Protein AF-A0A453GM74-F1 (afdb_monomer)

Structure (mmCIF, N/CA/C/O backbone):
data_AF-A0A453GM74-F1
#
_entry.id   AF-A0A453GM74-F1
#
loop_
_atom_site.group_PDB
_atom_site.id
_atom_site.type_symbol
_atom_site.label_atom_id
_atom_site.label_alt_id
_atom_site.label_comp_id
_atom_site.label_asym_id
_atom_site.label_entity_id
_atom_site.label_seq_id
_atom_site.pdbx_PDB_ins_code
_atom_site.Cartn_x
_atom_site.Cartn_y
_atom_site.Cartn_z
_atom_site.occupancy
_atom_site.B_iso_or_equiv
_atom_site.auth_seq_id
_atom_site.auth_comp_id
_atom_site.auth_asym_id
_atom_site.auth_atom_id
_atom_site.pdbx_PDB_model_num
ATOM 1 N N . MET A 1 1 ? 0.157 4.062 -29.047 1.00 60.62 1 MET A N 1
ATOM 2 C CA . MET A 1 1 ? -0.656 4.616 -27.940 1.00 60.62 1 MET A CA 1
ATOM 3 C C . MET A 1 1 ? -1.229 3.460 -27.132 1.00 60.62 1 MET A C 1
ATOM 5 O O . MET A 1 1 ? -1.642 2.491 -27.748 1.00 60.62 1 MET A O 1
ATOM 9 N N . GLY A 1 2 ? -1.206 3.515 -25.796 1.00 81.44 2 GLY A N 1
ATOM 10 C CA . GLY A 1 2 ? -1.743 2.445 -24.930 1.00 81.44 2 GLY A CA 1
ATOM 11 C C . GLY A 1 2 ? -0.752 1.829 -23.934 1.00 81.44 2 GLY A C 1
ATOM 12 O O .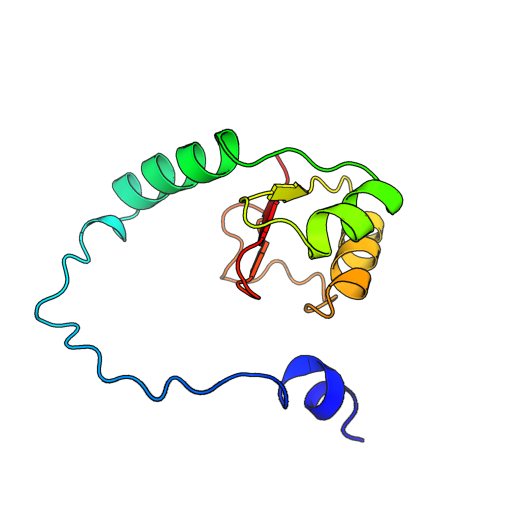 GLY A 1 2 ? -1.137 0.949 -23.173 1.00 81.44 2 GLY A O 1
ATOM 13 N N . GLN A 1 3 ? 0.503 2.293 -23.900 1.00 83.44 3 GLN A N 1
ATOM 14 C CA . GLN A 1 3 ? 1.513 1.787 -22.963 1.00 83.44 3 GLN A CA 1
ATOM 15 C C . GLN A 1 3 ? 1.079 1.958 -21.500 1.00 83.44 3 GLN A C 1
ATOM 17 O O . GLN A 1 3 ? 1.094 0.983 -20.763 1.00 83.44 3 GLN A O 1
ATOM 22 N N . PHE A 1 4 ? 0.585 3.139 -21.110 1.00 82.12 4 PHE A N 1
ATOM 23 C CA . PHE A 1 4 ? 0.089 3.398 -19.749 1.00 82.12 4 PHE A CA 1
ATOM 24 C C . PHE A 1 4 ? -1.073 2.477 -19.350 1.00 82.12 4 PHE A C 1
ATOM 26 O O . PHE A 1 4 ? -1.090 1.918 -18.256 1.00 82.12 4 PHE A O 1
ATOM 33 N N . PHE A 1 5 ? -2.025 2.263 -20.265 1.00 82.56 5 PHE A N 1
ATOM 34 C CA . PHE A 1 5 ? -3.133 1.341 -20.029 1.00 82.56 5 PHE A CA 1
ATOM 35 C C . PHE A 1 5 ? -2.627 -0.089 -19.831 1.00 82.56 5 PHE A C 1
ATOM 37 O O . PHE A 1 5 ? -2.969 -0.721 -18.839 1.00 82.56 5 PHE A O 1
ATOM 44 N N . ASN A 1 6 ? -1.790 -0.586 -20.743 1.00 84.94 6 ASN A N 1
ATOM 45 C CA . ASN A 1 6 ? -1.284 -1.955 -20.682 1.00 84.94 6 ASN A CA 1
ATOM 46 C C . ASN A 1 6 ? -0.391 -2.204 -19.462 1.00 84.94 6 ASN A C 1
ATOM 48 O O . ASN A 1 6 ? -0.442 -3.295 -18.903 1.00 84.94 6 ASN A O 1
ATOM 52 N N . GLN A 1 7 ? 0.407 -1.210 -19.072 1.00 80.31 7 GLN A N 1
ATOM 53 C CA . GLN A 1 7 ? 1.372 -1.320 -17.984 1.00 80.31 7 GLN A CA 1
ATOM 54 C C . GLN A 1 7 ? 0.712 -1.186 -16.609 1.00 80.31 7 GLN A C 1
ATOM 56 O O . GLN A 1 7 ? 1.041 -1.962 -15.720 1.00 80.31 7 GLN A O 1
ATOM 61 N N . TYR A 1 8 ? -0.235 -0.257 -16.438 1.00 78.88 8 TYR A N 1
ATOM 62 C CA . TYR A 1 8 ? -0.725 0.095 -15.102 1.00 78.88 8 TYR A CA 1
ATOM 63 C C . TYR A 1 8 ? -2.228 -0.078 -14.884 1.00 78.88 8 TYR A C 1
ATOM 65 O O . TYR A 1 8 ? -2.641 -0.465 -13.795 1.00 78.88 8 TYR A O 1
ATOM 73 N N . LEU A 1 9 ? -3.068 0.196 -15.888 1.00 82.88 9 LEU A N 1
ATOM 74 C CA . LEU A 1 9 ? -4.528 0.181 -15.697 1.00 82.88 9 LEU A CA 1
ATOM 75 C C . LEU A 1 9 ? -5.144 -1.197 -15.936 1.00 82.88 9 LEU A C 1
ATOM 77 O O . LEU A 1 9 ? -6.017 -1.632 -15.192 1.00 82.88 9 LEU A O 1
ATOM 81 N N . LYS A 1 10 ? -4.683 -1.896 -16.974 1.00 82.56 10 LYS A N 1
ATOM 82 C CA . LYS A 1 10 ? -5.165 -3.224 -17.364 1.00 82.56 10 LYS A CA 1
ATOM 83 C C . LYS A 1 10 ? -5.039 -4.264 -16.238 1.00 82.56 10 LYS A C 1
ATOM 85 O O . LYS A 1 10 ? -5.947 -5.084 -16.130 1.00 82.56 10 LYS A O 1
ATOM 90 N N . PRO A 1 11 ? -3.978 -4.265 -15.405 1.00 81.38 11 PRO A N 1
ATOM 91 C CA . PRO A 1 11 ? -3.859 -5.216 -14.299 1.00 81.38 11 PRO A CA 1
ATOM 92 C C . PRO A 1 11 ? -4.721 -4.893 -13.067 1.00 81.38 11 PRO A C 1
ATOM 94 O O . PRO A 1 11 ? -4.729 -5.695 -12.133 1.00 81.38 11 PRO A O 1
ATOM 97 N N . ILE A 1 12 ? -5.420 -3.747 -13.014 1.00 81.12 12 ILE A N 1
ATOM 98 C CA . ILE A 1 12 ? -6.243 -3.380 -11.852 1.00 81.12 12 ILE A CA 1
ATOM 99 C C . ILE A 1 12 ? -7.355 -4.419 -11.675 1.00 81.12 12 ILE A C 1
ATOM 101 O O . ILE A 1 12 ? -8.224 -4.585 -12.532 1.00 81.12 12 ILE A O 1
ATOM 105 N N . LYS A 1 13 ? -7.329 -5.122 -10.538 1.00 81.62 13 LYS A N 1
ATOM 106 C CA . LYS A 1 13 ? -8.309 -6.159 -10.218 1.00 81.62 13 LYS A CA 1
ATOM 107 C C . LYS A 1 13 ? -9.584 -5.526 -9.669 1.00 81.62 13 LYS A C 1
ATOM 109 O O . LYS A 1 13 ? -9.558 -4.873 -8.628 1.00 81.62 13 LYS A O 1
ATOM 114 N N . LEU A 1 14 ? -10.706 -5.785 -10.334 1.00 84.81 14 LEU A N 1
ATOM 115 C CA . LEU A 1 14 ? -12.021 -5.476 -9.788 1.00 84.81 14 LEU A CA 1
ATOM 116 C C . LEU A 1 14 ? -12.330 -6.432 -8.629 1.00 84.81 14 LEU A C 1
ATOM 118 O O . LEU A 1 14 ? -12.157 -7.644 -8.762 1.00 84.81 14 LEU A O 1
ATOM 122 N N . ASN A 1 15 ? -12.771 -5.884 -7.498 1.00 85.31 15 ASN A N 1
ATOM 123 C CA . ASN A 1 15 ? -13.266 -6.699 -6.397 1.00 85.31 15 ASN A CA 1
ATOM 124 C C . ASN A 1 15 ? -14.580 -7.379 -6.809 1.00 85.31 15 ASN A C 1
ATOM 126 O O . ASN A 1 15 ? -15.526 -6.708 -7.214 1.00 85.31 15 ASN A O 1
ATOM 130 N N . ASP A 1 16 ? -14.623 -8.698 -6.686 1.00 91.19 16 ASP A N 1
ATOM 131 C CA . ASP A 1 16 ? -15.762 -9.562 -6.995 1.00 91.19 16 ASP A CA 1
ATOM 132 C C . ASP A 1 16 ? -16.432 -10.134 -5.733 1.00 91.19 16 ASP A C 1
ATOM 134 O O . ASP A 1 16 ? -17.498 -10.743 -5.817 1.00 91.19 16 ASP A O 1
ATOM 138 N N . ALA A 1 17 ? -15.845 -9.908 -4.554 1.00 93.25 17 ALA A N 1
ATOM 139 C CA . ALA A 1 17 ? -16.415 -10.308 -3.276 1.00 93.25 17 ALA A CA 1
ATOM 140 C C . ALA A 1 17 ? -17.436 -9.278 -2.771 1.00 93.25 17 ALA A C 1
ATOM 142 O O . ALA A 1 17 ? -17.172 -8.073 -2.762 1.00 93.25 17 ALA A O 1
ATOM 143 N N . HIS A 1 18 ? -18.585 -9.755 -2.291 1.00 92.88 18 HIS A N 1
ATOM 144 C CA . HIS A 1 18 ? -19.540 -8.906 -1.587 1.00 92.88 18 HIS A CA 1
ATOM 145 C C . HIS A 1 18 ? -18.976 -8.499 -0.222 1.00 92.88 18 HIS A C 1
ATOM 147 O O . HIS A 1 18 ? -18.543 -9.354 0.551 1.00 92.88 18 HIS A O 1
ATOM 153 N N . ILE A 1 19 ? -19.019 -7.202 0.078 1.00 93.00 19 ILE A N 1
ATOM 154 C CA . ILE A 1 19 ? -18.605 -6.633 1.362 1.00 93.00 19 ILE A CA 1
ATOM 155 C C . ILE A 1 19 ? -19.777 -5.800 1.873 1.00 93.00 19 ILE A C 1
ATOM 157 O O . ILE A 1 19 ? -20.214 -4.872 1.190 1.00 93.00 19 ILE A O 1
ATOM 161 N N . ASP A 1 20 ? -20.290 -6.134 3.056 1.00 94.94 20 ASP A N 1
ATOM 162 C CA . ASP A 1 20 ? -21.321 -5.334 3.713 1.00 94.94 20 ASP A CA 1
ATOM 163 C C . ASP A 1 20 ? -20.675 -4.226 4.545 1.00 94.94 20 ASP A C 1
ATOM 165 O O . ASP A 1 20 ? -20.498 -4.337 5.755 1.00 94.94 20 ASP A O 1
ATOM 169 N N . TRP A 1 21 ? -20.323 -3.137 3.870 1.00 93.75 21 TRP A N 1
ATOM 170 C CA . TRP A 1 21 ? -19.660 -1.991 4.489 1.00 93.75 21 TRP A CA 1
ATOM 171 C C . TRP A 1 21 ? -20.438 -1.367 5.651 1.00 93.75 21 TRP A C 1
ATOM 173 O O . TRP A 1 21 ? -19.822 -0.734 6.501 1.00 93.75 21 TRP A O 1
ATOM 183 N N . ASN A 1 22 ? -21.764 -1.538 5.709 1.00 94.62 22 ASN A N 1
ATOM 184 C CA . ASN A 1 22 ? -22.576 -0.995 6.802 1.00 94.62 22 ASN A CA 1
ATOM 185 C C . ASN A 1 22 ? -22.389 -1.768 8.113 1.00 94.62 22 ASN A C 1
ATOM 187 O O . ASN A 1 22 ? -22.663 -1.227 9.183 1.00 94.62 22 ASN A O 1
ATOM 191 N N . SER A 1 23 ? -21.942 -3.020 8.021 1.00 95.06 23 SER A N 1
ATOM 192 C CA . SER A 1 23 ? -21.695 -3.896 9.167 1.00 95.06 23 SER A CA 1
ATOM 193 C C . SER A 1 23 ? -20.219 -3.923 9.591 1.00 95.06 23 SER A C 1
ATOM 195 O O . SER A 1 23 ? -19.906 -4.460 10.652 1.00 95.06 23 SER A O 1
ATOM 197 N N . GLU A 1 24 ? -19.310 -3.353 8.793 1.00 93.69 24 GLU A N 1
ATOM 198 C CA . GLU A 1 24 ? -17.874 -3.290 9.093 1.00 93.69 24 GLU A CA 1
ATOM 199 C C . GLU A 1 24 ? -17.541 -2.175 10.101 1.00 93.69 24 GLU A C 1
ATOM 201 O O . GLU A 1 24 ? -18.043 -1.052 10.013 1.00 93.69 24 GLU A O 1
ATOM 206 N N . ASP A 1 25 ? -16.622 -2.445 11.036 1.00 93.69 25 ASP A N 1
ATOM 207 C CA . ASP A 1 25 ? -16.057 -1.393 11.890 1.00 93.69 25 ASP A CA 1
ATOM 208 C C . ASP A 1 25 ? -15.010 -0.593 11.109 1.00 93.69 25 ASP A C 1
ATOM 210 O O . ASP A 1 25 ? -13.843 -0.974 11.001 1.00 93.69 25 ASP A O 1
ATOM 214 N N . LEU A 1 26 ? -15.433 0.554 10.583 1.00 93.50 26 LEU A N 1
ATOM 215 C CA . LEU A 1 26 ? -14.580 1.492 9.852 1.00 93.50 26 LEU A CA 1
ATOM 216 C C . LEU A 1 26 ? -13.933 2.549 10.754 1.00 93.50 26 LEU A C 1
ATOM 218 O O . LEU A 1 26 ? -13.284 3.470 10.255 1.00 93.50 26 LEU A O 1
ATOM 222 N N . SER A 1 27 ? -14.076 2.450 12.081 1.00 92.50 27 SER A N 1
ATOM 223 C CA . SER A 1 27 ? -13.593 3.487 12.997 1.00 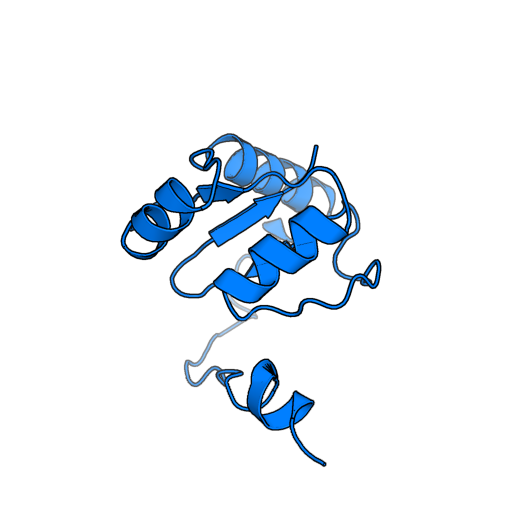92.50 27 SER A CA 1
ATOM 224 C C . SER A 1 27 ? -12.076 3.673 12.944 1.00 92.50 27 SER A C 1
ATOM 226 O O . SER A 1 27 ? -11.592 4.753 13.260 1.00 92.50 27 SER A O 1
ATOM 228 N N . TYR A 1 28 ? -11.322 2.666 12.494 1.00 86.56 28 TYR A N 1
ATOM 229 C CA . TYR A 1 28 ? -9.872 2.753 12.297 1.00 86.56 28 TYR A CA 1
ATOM 230 C C . TYR A 1 28 ? -9.449 3.695 11.158 1.00 86.56 28 TYR A C 1
ATOM 232 O O . TYR A 1 28 ? -8.261 3.988 11.044 1.00 86.56 28 TYR A O 1
ATOM 240 N N . LEU A 1 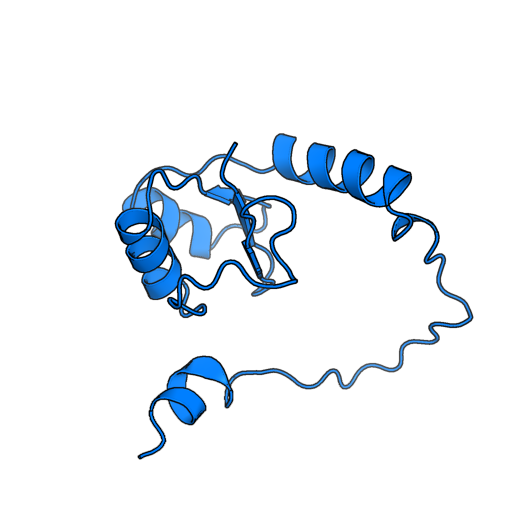29 ? -10.386 4.134 10.311 1.00 89.00 29 LEU A N 1
ATOM 241 C CA . LEU A 1 29 ? -10.135 5.080 9.223 1.00 89.00 29 LEU A CA 1
ATOM 242 C C . LEU A 1 29 ? -10.211 6.547 9.671 1.00 89.00 29 LEU A C 1
ATOM 244 O O . LEU A 1 29 ? -9.908 7.425 8.867 1.00 89.00 29 LEU A O 1
ATOM 248 N N . SER A 1 30 ? -10.599 6.838 10.921 1.00 92.19 30 SER A N 1
ATOM 249 C CA . SER A 1 30 ? -10.458 8.199 11.454 1.00 92.19 30 SER A CA 1
ATOM 250 C C . SER A 1 30 ? -8.977 8.576 11.515 1.00 92.19 30 SER A C 1
ATOM 252 O O . SER A 1 30 ? -8.141 7.729 11.821 1.00 92.19 30 SER A O 1
ATOM 254 N N . GLU A 1 31 ? -8.640 9.829 11.205 1.00 84.31 31 GLU A N 1
ATOM 255 C CA . GLU A 1 31 ? -7.250 10.273 11.022 1.00 84.31 31 GLU A CA 1
ATOM 256 C C . GLU A 1 31 ? -6.339 9.889 12.200 1.00 84.31 31 GLU A C 1
ATOM 258 O O . GLU A 1 31 ? -5.290 9.279 12.010 1.00 84.31 31 GLU A O 1
ATOM 263 N N . ASP A 1 32 ? -6.776 10.152 13.430 1.00 87.12 32 ASP A N 1
ATOM 264 C CA . ASP A 1 32 ? -6.051 9.840 14.663 1.00 87.12 32 ASP A CA 1
ATOM 265 C C . ASP A 1 32 ? -5.744 8.340 14.812 1.00 87.12 32 ASP A C 1
ATOM 267 O O . ASP A 1 32 ? -4.601 7.940 15.057 1.00 87.12 32 A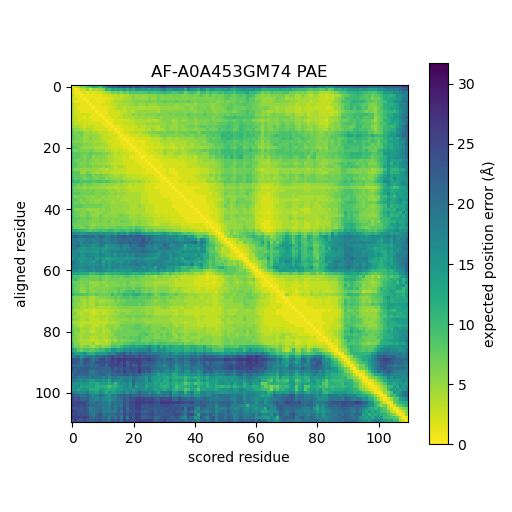SP A O 1
ATOM 271 N N . LYS A 1 33 ? -6.756 7.489 14.626 1.00 89.31 33 LYS A N 1
ATOM 272 C CA . LYS A 1 33 ? -6.627 6.034 14.758 1.00 89.31 33 LYS A CA 1
ATOM 273 C C . LYS A 1 33 ? -5.845 5.441 13.601 1.00 89.31 33 LYS A C 1
ATOM 275 O O . LYS A 1 33 ? -5.032 4.538 13.824 1.00 89.31 33 LYS A O 1
ATOM 280 N N . PHE A 1 34 ? -6.070 5.958 12.397 1.00 86.56 34 PHE A N 1
ATOM 281 C CA . PHE A 1 34 ? -5.382 5.537 11.193 1.00 86.56 34 PHE A CA 1
ATOM 282 C C . PHE A 1 34 ? -3.888 5.768 11.353 1.00 86.56 34 PHE A C 1
ATOM 284 O O . PHE A 1 34 ? -3.134 4.808 11.267 1.00 86.56 34 PHE A O 1
ATOM 291 N N . LEU A 1 35 ? -3.456 6.988 11.688 1.00 83.69 35 LEU A N 1
ATOM 292 C CA . LEU A 1 35 ? -2.035 7.318 11.821 1.00 83.69 35 LEU A CA 1
ATOM 293 C C . LEU A 1 35 ? -1.333 6.476 12.890 1.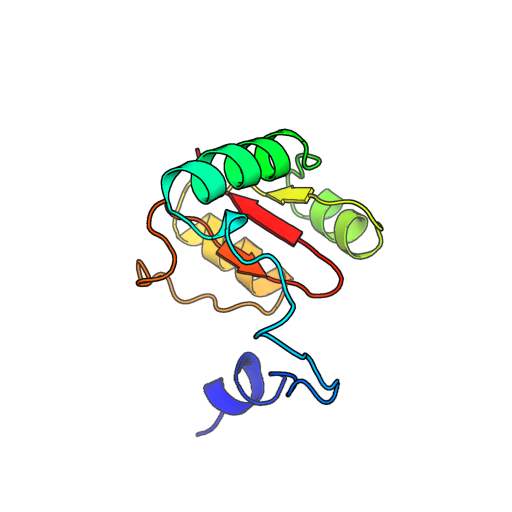00 83.69 35 LEU A C 1
ATOM 295 O O . LEU A 1 35 ? -0.226 5.990 12.658 1.00 83.69 35 LEU A O 1
ATOM 299 N N . ILE A 1 36 ? -1.980 6.246 14.038 1.00 87.19 36 ILE A N 1
ATOM 300 C CA . ILE A 1 36 ? -1.405 5.435 15.121 1.00 87.19 36 ILE A CA 1
ATOM 301 C C . ILE A 1 36 ? -1.268 3.970 14.704 1.00 87.19 36 ILE A C 1
ATOM 303 O O . ILE A 1 36 ? -0.218 3.363 14.922 1.00 87.19 36 ILE A O 1
ATOM 307 N N . LYS A 1 37 ? -2.333 3.375 14.158 1.00 86.25 37 LYS A N 1
ATOM 308 C CA . LYS A 1 37 ? -2.324 1.966 13.744 1.00 86.25 37 LYS A CA 1
ATOM 309 C C . LYS A 1 37 ? -1.360 1.764 12.585 1.00 86.25 37 LYS A C 1
ATOM 311 O O . LYS A 1 37 ? -0.474 0.921 12.661 1.00 86.25 37 LYS A O 1
ATOM 316 N N . PHE A 1 38 ? -1.495 2.603 11.570 1.00 82.50 38 PHE A N 1
ATOM 317 C CA . PHE A 1 38 ? -0.679 2.560 10.379 1.00 82.50 38 PHE A CA 1
ATOM 318 C C . PHE A 1 38 ? 0.807 2.716 10.719 1.00 82.50 38 PHE A C 1
ATOM 320 O O . PHE A 1 38 ? 1.598 1.852 10.366 1.00 82.50 38 PHE A O 1
ATOM 327 N N . GLY A 1 39 ? 1.191 3.734 11.497 1.00 83.12 39 GLY A N 1
ATOM 328 C CA . GLY A 1 39 ? 2.584 3.920 11.912 1.00 83.12 39 GLY A CA 1
ATOM 329 C C . GLY A 1 39 ? 3.169 2.716 12.664 1.00 83.12 39 GLY A C 1
ATOM 330 O O . GLY A 1 39 ? 4.344 2.395 12.488 1.00 83.12 39 GLY A O 1
ATOM 331 N N . LYS A 1 40 ? 2.357 2.004 13.459 1.00 86.88 40 LYS A N 1
ATOM 332 C CA . LYS A 1 40 ? 2.777 0.753 14.115 1.00 86.88 40 LYS A CA 1
ATOM 333 C C . LYS A 1 40 ? 2.984 -0.382 13.117 1.00 86.88 40 LYS A C 1
ATOM 335 O O . LYS A 1 40 ? 4.001 -1.061 13.209 1.00 86.88 40 LYS A O 1
ATOM 340 N N . ASP A 1 41 ? 2.058 -0.579 12.182 1.00 85.44 41 ASP A N 1
ATOM 341 C CA . ASP A 1 41 ? 2.154 -1.633 11.161 1.00 85.44 41 ASP A CA 1
ATOM 342 C C . ASP A 1 41 ? 3.443 -1.458 10.338 1.00 85.44 41 ASP A C 1
ATOM 344 O O . ASP A 1 41 ? 4.247 -2.378 10.196 1.00 85.44 41 ASP A O 1
ATOM 348 N N . VAL A 1 42 ? 3.713 -0.217 9.941 1.00 80.62 42 VAL A N 1
ATOM 349 C CA . VAL A 1 42 ? 4.941 0.222 9.268 1.00 80.62 42 VAL A CA 1
ATOM 350 C C . VAL A 1 42 ? 6.204 -0.047 10.080 1.00 80.62 42 VAL A C 1
ATOM 352 O O . VAL A 1 42 ? 7.197 -0.580 9.570 1.00 80.62 42 VAL A O 1
ATOM 355 N N . ALA A 1 43 ? 6.194 0.340 11.356 1.00 84.12 43 ALA A N 1
ATOM 356 C CA . ALA A 1 43 ? 7.336 0.164 12.244 1.00 84.12 43 ALA A CA 1
ATOM 357 C C . ALA A 1 43 ? 7.630 -1.320 12.524 1.00 84.12 43 ALA A C 1
ATOM 359 O O . ALA A 1 43 ? 8.785 -1.678 12.769 1.00 84.12 43 ALA A O 1
ATOM 360 N N . ASN A 1 44 ? 6.616 -2.181 12.434 1.00 86.19 44 ASN A N 1
ATOM 361 C CA . ASN A 1 44 ? 6.742 -3.625 12.617 1.00 86.19 44 ASN A CA 1
ATOM 362 C C . ASN A 1 44 ? 7.115 -4.376 11.328 1.00 86.19 44 ASN A C 1
ATOM 364 O O . ASN A 1 44 ? 7.586 -5.510 11.413 1.00 86.19 44 ASN A O 1
ATOM 368 N N . ALA A 1 45 ? 6.940 -3.765 10.153 1.00 84.62 45 ALA A N 1
ATOM 369 C CA . ALA A 1 45 ? 7.314 -4.369 8.881 1.00 84.62 45 ALA A CA 1
ATOM 370 C C . ALA A 1 45 ? 8.835 -4.600 8.776 1.00 84.62 45 ALA A C 1
ATOM 372 O O . ALA A 1 45 ? 9.653 -3.805 9.249 1.00 84.62 45 ALA A O 1
ATOM 373 N N . THR A 1 46 ? 9.225 -5.688 8.117 1.00 83.50 46 THR A N 1
ATOM 374 C CA . THR A 1 46 ? 10.629 -6.084 7.948 1.00 83.50 46 THR A CA 1
ATOM 375 C C . THR A 1 46 ? 11.349 -5.082 7.039 1.00 83.50 46 THR A C 1
ATOM 377 O O . THR A 1 46 ? 10.896 -4.870 5.918 1.00 83.50 46 THR A O 1
ATOM 380 N N . PRO A 1 47 ? 12.454 -4.444 7.455 1.00 81.62 47 PRO A N 1
ATOM 381 C CA . PRO A 1 47 ? 13.202 -3.564 6.565 1.00 81.62 47 PRO A CA 1
ATOM 382 C C . PRO A 1 47 ? 13.901 -4.371 5.468 1.00 81.62 47 PRO A C 1
ATOM 384 O O . PRO A 1 47 ? 14.546 -5.380 5.749 1.00 81.62 47 PRO A O 1
ATOM 387 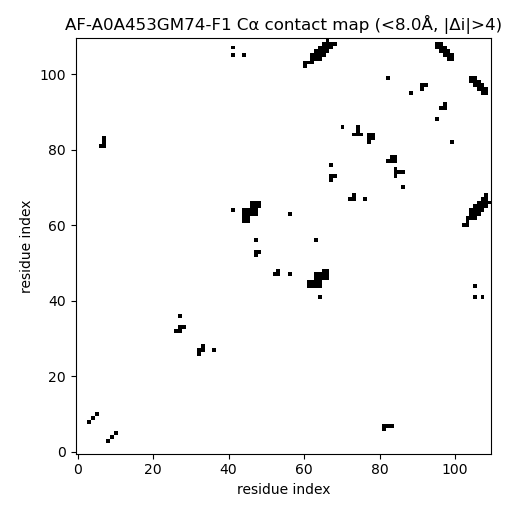N N . VAL A 1 48 ? 13.786 -3.912 4.223 1.00 78.31 48 VAL A N 1
ATOM 388 C CA . VAL A 1 48 ? 14.456 -4.508 3.062 1.00 78.31 48 VAL A CA 1
ATOM 389 C C . VAL A 1 48 ? 15.345 -3.467 2.400 1.00 78.31 48 VAL A C 1
ATOM 391 O O . VAL A 1 48 ? 14.907 -2.351 2.113 1.00 78.31 48 VAL A O 1
ATOM 394 N N . HIS A 1 49 ? 16.599 -3.846 2.150 1.00 71.44 49 HIS A N 1
ATOM 395 C CA . HIS A 1 49 ? 17.624 -2.971 1.593 1.00 71.44 49 HIS A CA 1
ATOM 396 C C . HIS A 1 49 ? 18.234 -3.587 0.328 1.00 71.44 49 HIS A C 1
ATOM 398 O O . HIS A 1 49 ? 18.750 -4.697 0.353 1.00 71.44 49 HIS A O 1
ATOM 404 N N . GLY A 1 50 ? 18.234 -2.840 -0.778 1.00 64.75 50 GLY A N 1
ATOM 405 C CA . GLY A 1 50 ? 18.918 -3.245 -2.012 1.00 64.75 50 GLY A CA 1
ATOM 406 C C . GLY A 1 50 ? 18.198 -4.317 -2.844 1.00 64.75 50 GLY A C 1
ATOM 407 O O . GLY A 1 50 ? 17.292 -5.007 -2.388 1.00 64.75 50 GLY A O 1
ATOM 408 N N . SER A 1 51 ? 18.606 -4.451 -4.109 1.00 63.59 51 SER A N 1
ATOM 409 C CA . SER A 1 51 ? 17.926 -5.271 -5.128 1.00 63.59 51 SER A CA 1
ATOM 410 C C . SER A 1 51 ? 17.814 -6.759 -4.789 1.00 63.59 51 SER A C 1
ATOM 412 O O . SER A 1 51 ? 16.812 -7.388 -5.125 1.00 63.59 51 SER A O 1
ATOM 414 N N . ASP A 1 52 ? 18.818 -7.322 -4.118 1.00 60.56 52 ASP A N 1
ATOM 415 C CA . ASP A 1 52 ? 18.871 -8.759 -3.826 1.00 60.56 52 ASP A CA 1
ATOM 416 C C . ASP A 1 52 ? 17.894 -9.155 -2.718 1.00 60.56 52 ASP A C 1
ATOM 418 O O . ASP A 1 52 ? 17.296 -10.233 -2.765 1.00 60.56 52 ASP A O 1
ATOM 422 N N . ASP A 1 53 ? 17.671 -8.270 -1.748 1.00 64.31 53 ASP A N 1
ATOM 423 C CA . ASP A 1 53 ? 16.686 -8.501 -0.697 1.00 64.31 53 ASP A CA 1
ATOM 424 C C . ASP A 1 53 ? 15.266 -8.168 -1.175 1.00 64.31 53 ASP A C 1
ATOM 426 O O . ASP A 1 53 ? 14.320 -8.790 -0.702 1.00 64.31 53 ASP A O 1
ATOM 430 N N . LEU A 1 54 ? 15.102 -7.306 -2.189 1.00 63.16 54 LEU A N 1
ATOM 431 C CA . LEU A 1 54 ? 13.817 -7.086 -2.875 1.00 63.16 54 LEU A CA 1
ATOM 432 C C . LEU A 1 54 ? 13.360 -8.331 -3.656 1.00 63.16 54 LEU A C 1
ATOM 434 O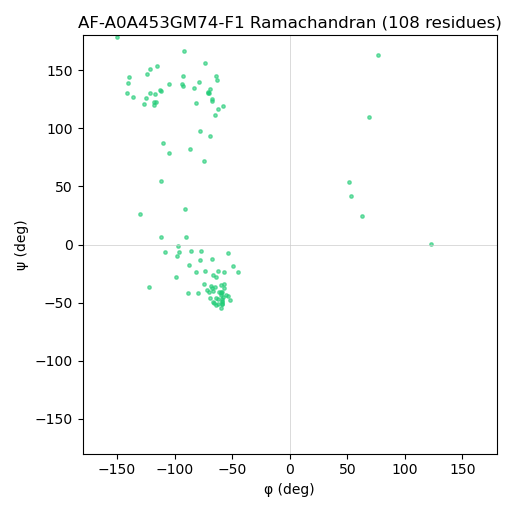 O . LEU A 1 54 ? 12.185 -8.700 -3.615 1.00 63.16 54 LEU A O 1
ATOM 438 N N . LEU A 1 55 ? 14.295 -9.028 -4.309 1.00 61.84 55 LEU A N 1
ATOM 439 C CA . LEU A 1 55 ? 14.024 -10.294 -5.003 1.00 61.84 55 LEU A CA 1
ATOM 440 C C . LEU A 1 55 ? 13.677 -11.430 -4.032 1.00 61.84 55 LEU A C 1
ATOM 442 O O . LEU A 1 55 ? 12.807 -12.249 -4.330 1.00 61.84 55 LEU A O 1
ATOM 446 N N . LYS A 1 56 ? 14.321 -11.482 -2.860 1.00 62.34 56 LYS A N 1
ATOM 447 C CA . LYS A 1 56 ? 13.950 -12.429 -1.794 1.00 62.34 56 LYS A CA 1
ATOM 448 C C . LYS A 1 56 ? 12.607 -12.066 -1.173 1.00 62.34 56 LYS A C 1
ATOM 450 O O . LYS A 1 56 ? 11.804 -12.968 -0.939 1.00 62.34 56 LYS A O 1
ATOM 455 N N . ALA A 1 57 ? 12.357 -10.772 -0.957 1.00 59.66 57 ALA A N 1
ATOM 456 C CA . ALA A 1 57 ? 11.102 -10.268 -0.422 1.00 59.66 57 ALA A CA 1
ATOM 457 C C . ALA A 1 57 ? 9.931 -10.738 -1.276 1.00 59.66 57 ALA A C 1
ATOM 459 O O . ALA A 1 57 ? 9.006 -11.282 -0.702 1.00 59.66 57 ALA A O 1
ATOM 460 N N . HIS A 1 58 ? 10.027 -10.701 -2.612 1.00 55.72 58 HIS A N 1
ATOM 461 C CA . HIS A 1 58 ? 8.983 -11.148 -3.552 1.00 55.72 58 HIS A CA 1
ATOM 462 C C . HIS A 1 58 ? 8.311 -12.505 -3.214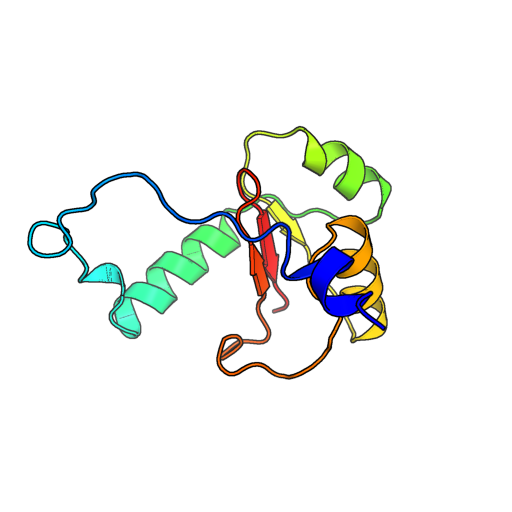 1.00 55.72 58 HIS A C 1
ATOM 464 O O . HIS A 1 58 ? 7.179 -12.744 -3.633 1.00 55.72 58 HIS A O 1
ATOM 470 N N . ASN A 1 59 ? 8.969 -13.390 -2.453 1.00 58.44 59 ASN A N 1
ATOM 471 C CA . ASN A 1 59 ? 8.456 -14.710 -2.071 1.00 58.44 59 ASN A CA 1
ATOM 472 C C . ASN A 1 59 ? 8.129 -14.878 -0.571 1.00 58.44 59 ASN A C 1
ATOM 474 O O . ASN A 1 59 ? 7.835 -15.997 -0.143 1.00 58.44 59 ASN A O 1
ATOM 478 N N . LEU A 1 60 ? 8.192 -13.821 0.241 1.00 61.59 60 LEU A N 1
ATOM 479 C CA . LEU A 1 60 ? 7.897 -13.892 1.674 1.00 61.59 60 LEU A CA 1
ATOM 480 C C . LEU A 1 60 ? 6.425 -13.557 1.962 1.00 61.59 60 LEU A C 1
ATOM 482 O O . LEU A 1 60 ? 5.827 -12.693 1.333 1.00 61.59 60 LEU A O 1
ATOM 486 N N . TYR A 1 61 ? 5.855 -14.228 2.964 1.00 66.25 61 TYR A N 1
ATOM 487 C CA . TYR A 1 61 ? 4.501 -13.979 3.484 1.00 66.25 61 TYR A CA 1
ATOM 488 C C . TYR A 1 61 ? 4.496 -12.955 4.635 1.00 66.25 61 TYR A C 1
ATOM 490 O O . TYR A 1 61 ? 3.704 -13.076 5.568 1.00 66.25 61 TYR A O 1
ATOM 498 N N . VAL A 1 62 ? 5.427 -12.003 4.625 1.00 70.62 62 VAL A N 1
ATOM 499 C CA . VAL A 1 62 ? 5.634 -11.036 5.715 1.00 70.62 62 VAL A CA 1
ATOM 500 C C . VAL A 1 62 ? 5.479 -9.626 5.178 1.00 70.62 62 VAL A C 1
ATOM 502 O O . VAL A 1 62 ? 5.791 -9.394 4.020 1.00 70.62 62 VAL A O 1
ATOM 505 N N . ASP A 1 63 ? 5.054 -8.683 6.011 1.00 76.88 63 ASP A N 1
ATOM 506 C CA . ASP A 1 63 ? 5.071 -7.273 5.633 1.00 76.88 63 ASP A CA 1
ATOM 507 C C . ASP A 1 63 ? 6.526 -6.785 5.583 1.00 76.88 63 ASP A C 1
ATOM 509 O O . ASP A 1 63 ? 7.288 -6.989 6.536 1.00 76.88 63 ASP A O 1
ATOM 513 N N . VAL A 1 64 ? 6.922 -6.129 4.489 1.00 77.50 64 VAL A N 1
ATOM 514 C CA . VAL A 1 64 ? 8.197 -5.398 4.408 1.00 77.50 64 VAL A CA 1
ATOM 515 C C . VAL A 1 64 ? 7.981 -3.913 4.231 1.00 77.50 64 VAL A C 1
ATOM 517 O O . VAL A 1 64 ? 6.975 -3.483 3.661 1.00 77.50 64 VAL A O 1
ATOM 520 N N . ARG A 1 65 ? 8.979 -3.164 4.700 1.00 79.50 65 ARG A N 1
ATOM 521 C CA . ARG A 1 65 ? 9.187 -1.756 4.400 1.00 79.50 65 ARG A CA 1
ATOM 522 C C . ARG A 1 65 ? 10.444 -1.574 3.560 1.00 79.50 65 ARG A C 1
ATOM 524 O O . ARG A 1 65 ? 11.504 -2.111 3.885 1.00 79.50 65 ARG A O 1
ATOM 531 N N . ILE A 1 66 ? 10.323 -0.782 2.503 1.00 78.12 66 ILE A N 1
ATOM 532 C CA . ILE A 1 66 ? 11.442 -0.392 1.643 1.00 78.12 66 ILE A CA 1
ATOM 533 C C . ILE A 1 66 ? 11.612 1.115 1.767 1.00 78.12 66 ILE A C 1
ATOM 535 O O . ILE A 1 66 ? 10.667 1.862 1.503 1.00 78.12 66 ILE A O 1
ATOM 539 N N . GLN A 1 67 ? 12.805 1.536 2.175 1.00 75.88 67 GLN A N 1
ATOM 540 C CA . GLN A 1 67 ? 13.171 2.943 2.268 1.00 75.88 67 GLN A CA 1
ATOM 541 C C . GLN A 1 67 ? 13.833 3.395 0.970 1.00 75.88 67 GLN A C 1
ATOM 543 O O . GLN A 1 67 ? 14.683 2.687 0.431 1.00 75.88 67 GLN A O 1
ATOM 548 N N . TYR A 1 68 ? 13.451 4.578 0.496 1.00 77.75 68 TYR A N 1
ATOM 549 C CA . TYR A 1 68 ? 14.067 5.252 -0.642 1.00 77.75 68 TYR A CA 1
ATOM 550 C C . TYR A 1 68 ? 14.529 6.646 -0.223 1.00 77.75 68 TYR A C 1
ATOM 552 O O . TYR A 1 68 ? 13.899 7.281 0.620 1.00 77.75 68 TYR A O 1
ATOM 560 N N . ASN A 1 69 ? 15.627 7.122 -0.802 1.00 77.69 69 ASN A N 1
ATOM 561 C CA . ASN A 1 69 ? 16.262 8.376 -0.376 1.00 77.69 69 ASN A CA 1
ATOM 562 C C . ASN A 1 69 ? 15.896 9.573 -1.258 1.00 77.69 69 ASN A C 1
ATOM 564 O O . ASN A 1 69 ? 15.889 10.713 -0.801 1.00 77.69 69 ASN A O 1
ATOM 568 N N . ASP A 1 70 ? 15.590 9.313 -2.526 1.00 79.94 70 ASP A N 1
ATOM 569 C CA . ASP A 1 70 ? 15.278 10.329 -3.521 1.00 79.94 70 ASP A CA 1
ATOM 570 C C . ASP A 1 70 ? 14.305 9.782 -4.577 1.00 79.94 70 ASP A C 1
ATOM 572 O O . ASP A 1 70 ? 13.883 8.622 -4.535 1.00 79.94 70 ASP A O 1
ATOM 576 N N . GLN A 1 71 ? 13.929 10.641 -5.524 1.00 81.50 71 GLN A N 1
ATOM 577 C CA . GLN A 1 71 ? 13.026 10.282 -6.612 1.00 81.50 71 GLN A CA 1
ATOM 578 C C . GLN A 1 71 ? 13.573 9.162 -7.504 1.00 81.50 71 GLN A C 1
ATOM 580 O O . GLN A 1 71 ? 12.818 8.273 -7.892 1.00 81.50 71 GLN A O 1
ATOM 585 N N . GLY A 1 72 ? 14.867 9.174 -7.825 1.00 84.06 72 GLY A N 1
ATOM 586 C CA . GLY A 1 72 ? 15.464 8.152 -8.685 1.00 84.06 72 GLY A CA 1
ATOM 587 C C . GLY A 1 72 ? 15.511 6.783 -8.005 1.00 84.06 72 GLY A C 1
ATOM 588 O O . GLY A 1 72 ? 15.302 5.754 -8.651 1.00 84.06 72 GLY A O 1
ATOM 589 N N . ASP A 1 73 ? 15.745 6.766 -6.694 1.00 79.75 73 ASP A N 1
ATOM 590 C CA . ASP A 1 73 ? 15.669 5.573 -5.854 1.00 79.75 73 ASP A CA 1
ATOM 591 C C . ASP A 1 73 ? 14.238 5.019 -5.813 1.00 79.75 73 ASP A C 1
ATOM 593 O O . ASP A 1 73 ? 14.029 3.831 -6.068 1.00 79.75 73 ASP A O 1
ATOM 597 N N . PHE A 1 74 ? 13.240 5.888 -5.618 1.00 80.50 74 PHE A N 1
ATOM 598 C CA . PHE A 1 74 ? 11.828 5.506 -5.686 1.00 80.50 74 PHE A CA 1
ATOM 599 C C . PHE A 1 74 ? 11.445 4.918 -7.043 1.00 80.50 74 PHE A C 1
ATOM 601 O O . PHE A 1 74 ? 10.883 3.829 -7.085 1.00 80.50 74 PHE A O 1
ATOM 608 N N . GLU A 1 75 ? 11.764 5.593 -8.150 1.00 83.38 75 GLU A N 1
ATOM 609 C CA . GLU A 1 75 ? 11.425 5.132 -9.503 1.00 83.38 75 GLU A CA 1
ATOM 610 C C . GLU A 1 75 ? 12.053 3.765 -9.801 1.00 83.38 75 GLU A C 1
ATOM 612 O O . GLU A 1 75 ? 11.406 2.874 -10.360 1.00 83.38 75 GLU A O 1
ATOM 617 N N . ARG A 1 76 ? 13.305 3.560 -9.369 1.00 82.38 76 ARG A N 1
ATOM 618 C CA . ARG A 1 76 ? 14.001 2.275 -9.496 1.00 82.38 76 ARG A CA 1
ATOM 619 C C . ARG A 1 76 ? 13.290 1.166 -8.723 1.00 82.38 76 ARG A C 1
ATOM 621 O O . ARG A 1 76 ? 13.109 0.083 -9.279 1.00 82.38 76 ARG A O 1
ATOM 628 N N . VAL A 1 77 ? 12.901 1.423 -7.474 1.00 78.62 77 VAL A N 1
ATOM 629 C CA . VAL A 1 77 ? 12.144 0.466 -6.653 1.00 78.62 77 VAL A CA 1
ATOM 630 C C . VAL A 1 77 ? 10.776 0.209 -7.288 1.00 78.62 77 VAL A C 1
ATOM 632 O O . VAL A 1 77 ? 10.441 -0.937 -7.568 1.00 78.62 77 VAL A O 1
ATOM 635 N N . ALA A 1 78 ? 10.016 1.256 -7.609 1.00 78.12 78 ALA A N 1
ATOM 636 C CA . ALA A 1 78 ? 8.679 1.170 -8.192 1.00 78.12 78 ALA A CA 1
ATOM 637 C C . ALA A 1 78 ? 8.645 0.300 -9.458 1.00 78.12 78 ALA A C 1
ATOM 639 O O . ALA A 1 78 ? 7.799 -0.593 -9.586 1.00 78.12 78 ALA A O 1
ATOM 640 N N . ARG A 1 79 ? 9.628 0.483 -10.348 1.00 81.12 79 ARG A N 1
ATOM 641 C CA . ARG A 1 79 ? 9.777 -0.310 -11.573 1.00 81.12 79 ARG A CA 1
ATOM 642 C C . ARG A 1 79 ? 9.940 -1.801 -11.300 1.00 81.12 79 ARG A C 1
ATOM 644 O O . ARG A 1 79 ? 9.358 -2.613 -12.016 1.00 81.12 79 ARG A O 1
ATOM 651 N N . GLN A 1 80 ? 10.713 -2.177 -10.280 1.00 77.81 80 GLN A N 1
ATOM 652 C CA . GLN A 1 80 ? 10.929 -3.586 -9.926 1.00 77.81 80 GLN A CA 1
ATOM 653 C C . GLN A 1 80 ? 9.640 -4.279 -9.469 1.00 77.81 80 GLN A C 1
ATOM 655 O O . GLN A 1 80 ? 9.490 -5.479 -9.686 1.00 77.81 80 GLN A O 1
ATOM 660 N N . PHE A 1 81 ? 8.695 -3.526 -8.899 1.00 72.75 81 PHE A N 1
ATOM 661 C CA . PHE A 1 81 ? 7.398 -4.042 -8.451 1.00 72.75 81 PHE A CA 1
ATOM 662 C C . PHE A 1 81 ? 6.263 -3.826 -9.459 1.00 72.75 81 PHE A C 1
ATOM 664 O O . PHE A 1 81 ? 5.132 -4.231 -9.196 1.00 72.75 81 PHE A O 1
ATOM 671 N N . GLY A 1 82 ? 6.533 -3.192 -10.605 1.00 74.12 82 GLY A N 1
ATOM 672 C CA . GLY A 1 82 ? 5.504 -2.864 -11.594 1.00 74.12 82 GLY A CA 1
ATOM 673 C C . GLY A 1 82 ? 4.434 -1.906 -11.062 1.00 74.12 82 GLY A C 1
ATOM 674 O O . GLY A 1 82 ? 3.306 -1.910 -11.556 1.00 74.12 82 GLY A O 1
ATOM 675 N N . VAL A 1 83 ? 4.768 -1.107 -10.045 1.00 75.56 83 VAL A N 1
ATOM 676 C CA . VAL A 1 83 ? 3.893 -0.054 -9.516 1.00 75.56 83 VAL A CA 1
ATOM 677 C C . VAL A 1 83 ? 4.180 1.270 -10.228 1.00 75.56 83 VAL A C 1
ATOM 679 O O . VAL A 1 83 ? 5.163 1.390 -10.955 1.00 75.56 83 VAL A O 1
ATOM 682 N N . PHE A 1 84 ? 3.299 2.260 -10.069 1.00 78.25 84 PHE A N 1
ATOM 683 C CA . PHE A 1 84 ? 3.438 3.549 -10.748 1.00 78.25 84 PHE A CA 1
ATOM 684 C C . PHE A 1 84 ? 4.772 4.229 -10.407 1.00 78.25 84 PHE A C 1
ATOM 686 O O . PHE A 1 84 ? 5.016 4.577 -9.257 1.00 78.25 84 PHE A O 1
ATOM 693 N N . GLU A 1 85 ? 5.598 4.459 -11.430 1.00 76.81 85 GLU A N 1
ATOM 694 C CA . GLU A 1 85 ? 6.878 5.174 -11.310 1.00 76.81 85 GLU A CA 1
ATOM 695 C C . GLU A 1 85 ? 6.692 6.701 -11.218 1.00 76.81 85 GLU A C 1
ATOM 697 O O . GLU A 1 85 ? 7.625 7.418 -10.884 1.00 76.81 85 GLU A O 1
ATOM 702 N N . GLU A 1 86 ? 5.500 7.236 -11.513 1.00 70.81 86 GLU A N 1
ATOM 703 C CA . GLU A 1 86 ? 5.285 8.687 -11.521 1.00 70.81 86 GLU A CA 1
ATOM 704 C C . GLU A 1 86 ? 5.440 9.300 -10.121 1.00 70.81 86 GLU A C 1
ATOM 706 O O . GLU A 1 86 ? 4.568 9.157 -9.262 1.00 70.81 86 GLU A O 1
ATOM 711 N N . TRP A 1 87 ? 6.503 10.089 -9.939 1.00 62.06 87 TRP A N 1
ATOM 712 C CA . TRP A 1 87 ? 6.677 10.997 -8.806 1.00 62.06 87 TRP A CA 1
ATOM 713 C C . TRP A 1 87 ? 5.766 12.220 -8.960 1.00 62.06 87 TRP A C 1
ATOM 715 O O . TRP A 1 87 ? 6.170 13.339 -9.278 1.00 62.06 87 TRP A O 1
ATOM 725 N N . LYS A 1 88 ? 4.472 12.004 -8.775 1.00 57.34 88 LYS A N 1
ATOM 726 C CA . LYS A 1 88 ? 3.558 13.064 -8.347 1.00 57.34 88 LYS A CA 1
ATOM 727 C C . LYS A 1 88 ? 3.512 12.941 -6.838 1.00 57.34 88 LYS A C 1
ATOM 729 O O . LYS A 1 88 ? 3.452 11.816 -6.376 1.00 57.34 88 LYS A O 1
ATOM 734 N N . VAL A 1 89 ? 3.531 14.029 -6.070 1.00 51.41 89 VAL A N 1
ATOM 735 C CA . VAL A 1 89 ? 3.114 13.965 -4.658 1.00 51.41 89 VAL A CA 1
ATOM 736 C C . VAL A 1 89 ? 1.603 13.713 -4.713 1.00 51.41 89 VAL A C 1
ATOM 738 O O . VAL A 1 89 ? 0.857 14.657 -4.986 1.00 51.41 89 VAL A O 1
ATOM 741 N N . PRO A 1 90 ? 1.105 12.463 -4.661 1.00 44.28 90 PRO A N 1
ATOM 742 C CA . PRO A 1 90 ? -0.290 12.187 -4.905 1.00 44.28 90 PRO A CA 1
ATOM 743 C C . PRO A 1 90 ? -1.079 12.659 -3.685 1.00 44.28 90 PRO A C 1
ATOM 745 O O . PRO A 1 90 ? -0.599 12.641 -2.555 1.00 44.28 90 PRO A O 1
ATOM 748 N N . LEU A 1 91 ? -2.359 12.949 -3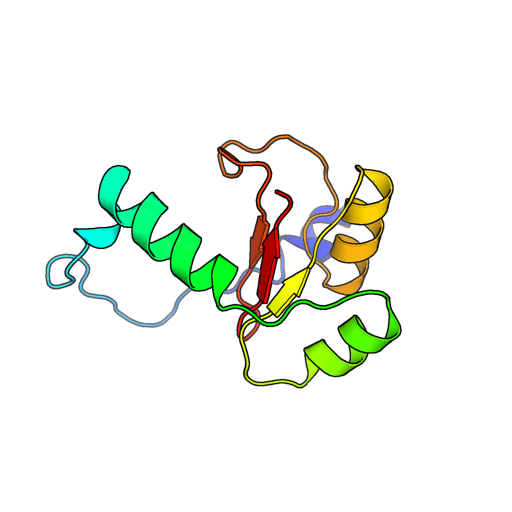.889 1.00 40.62 91 LEU A N 1
ATOM 749 C CA . LEU A 1 91 ? -3.344 13.094 -2.812 1.00 40.62 91 LEU A CA 1
ATOM 750 C C . LEU A 1 91 ? -3.409 11.875 -1.851 1.00 40.62 91 LEU A C 1
ATOM 752 O O . LEU A 1 91 ? -4.089 11.943 -0.836 1.00 40.62 91 LEU A O 1
ATOM 756 N N . LEU A 1 92 ? -2.704 10.776 -2.157 1.00 43.41 92 LEU A N 1
ATOM 757 C CA . LEU A 1 92 ? -2.561 9.562 -1.344 1.00 43.41 92 LEU A CA 1
ATOM 758 C C . LEU A 1 92 ? -1.276 9.529 -0.487 1.00 43.41 92 LEU A C 1
ATOM 760 O O . LEU A 1 92 ? -1.122 8.620 0.322 1.00 43.41 92 LEU A O 1
ATOM 764 N N . THR A 1 93 ? -0.357 10.493 -0.636 1.00 50.44 93 THR A N 1
ATOM 765 C CA . THR A 1 93 ? 0.912 10.562 0.112 1.00 50.44 93 THR A CA 1
ATOM 766 C C . THR A 1 93 ? 0.942 11.736 1.086 1.00 50.44 93 THR A C 1
ATOM 768 O O . THR A 1 93 ? 1.903 12.508 1.081 1.00 50.44 93 THR A O 1
ATOM 771 N N . GLN A 1 94 ? -0.038 11.863 1.985 1.00 47.12 94 GLN A N 1
ATOM 772 C CA . GLN A 1 94 ? 0.072 12.829 3.096 1.00 47.12 94 GLN A CA 1
ATOM 773 C C . GLN A 1 94 ? 1.431 12.720 3.841 1.00 47.12 94 GLN A C 1
ATOM 775 O O . GLN A 1 94 ? 1.857 13.682 4.471 1.00 47.12 94 GLN A O 1
ATOM 780 N N . PHE A 1 95 ? 2.152 11.595 3.689 1.00 51.47 95 PHE A N 1
ATOM 781 C CA . PHE A 1 95 ? 3.455 11.314 4.298 1.00 51.47 95 PHE A CA 1
ATOM 782 C C . PHE A 1 95 ? 4.552 10.801 3.337 1.00 51.47 95 PHE A C 1
ATOM 784 O O . PHE A 1 95 ? 5.427 10.080 3.792 1.00 51.47 95 PHE A O 1
ATOM 791 N N . ASN A 1 96 ? 4.530 11.108 2.026 1.00 53.53 96 ASN A N 1
ATOM 792 C CA . ASN A 1 96 ? 5.497 10.536 1.051 1.00 53.53 96 ASN A CA 1
ATOM 793 C C . ASN A 1 96 ? 5.576 8.995 1.139 1.00 53.53 96 ASN A C 1
ATOM 795 O O . ASN A 1 96 ? 6.630 8.409 1.362 1.00 53.53 96 ASN A O 1
ATOM 799 N N . LEU A 1 97 ? 4.420 8.344 1.032 1.00 55.22 97 LEU A N 1
ATOM 800 C CA . LEU A 1 97 ? 4.230 6.945 1.392 1.00 55.22 97 LEU A CA 1
ATOM 801 C C . LEU A 1 97 ? 3.409 6.221 0.323 1.00 55.22 97 LEU A C 1
ATOM 803 O O . LEU A 1 97 ? 2.292 6.640 0.019 1.00 55.22 97 LEU A O 1
ATOM 807 N N . PHE A 1 98 ? 3.915 5.099 -0.186 1.00 55.47 98 PHE A N 1
ATOM 808 C CA . PHE A 1 98 ? 3.227 4.306 -1.203 1.00 55.47 98 PHE A CA 1
ATOM 809 C C . PHE A 1 98 ? 2.903 2.903 -0.673 1.00 55.47 98 PHE A C 1
ATOM 811 O O . PHE A 1 98 ? 3.788 2.152 -0.264 1.00 55.47 98 PHE A O 1
ATOM 818 N N . MET A 1 99 ? 1.621 2.527 -0.680 1.00 56.28 99 MET A N 1
ATOM 819 C CA . MET A 1 99 ? 1.167 1.201 -0.253 1.00 56.28 99 MET A CA 1
ATOM 820 C C . MET A 1 99 ? 0.522 0.469 -1.421 1.00 56.28 99 MET A C 1
ATOM 822 O O . MET A 1 99 ? -0.393 0.991 -2.059 1.00 56.28 99 MET A O 1
ATOM 826 N N . PHE A 1 100 ? 0.953 -0.765 -1.671 1.00 52.97 100 PHE A N 1
ATOM 827 C CA . PHE A 1 100 ? 0.326 -1.614 -2.671 1.00 52.97 100 PHE A CA 1
ATOM 828 C C . PHE A 1 100 ? 0.247 -3.063 -2.197 1.00 52.97 100 PHE A C 1
ATOM 830 O O . PHE A 1 100 ? 1.169 -3.615 -1.602 1.00 52.97 100 PHE A O 1
ATOM 837 N N . ARG A 1 101 ? -0.884 -3.712 -2.474 1.00 47.09 101 ARG A N 1
ATOM 838 C CA . ARG A 1 101 ? -1.144 -5.086 -2.047 1.00 47.09 101 ARG A CA 1
ATOM 839 C C . ARG A 1 101 ? -1.131 -6.033 -3.243 1.00 47.09 101 ARG A C 1
ATOM 841 O O . ARG A 1 101 ? -2.183 -6.391 -3.758 1.00 47.09 101 ARG A O 1
ATOM 848 N N . SER A 1 102 ? 0.042 -6.546 -3.608 1.00 40.16 102 SER A N 1
ATOM 849 C CA . SER A 1 102 ? 0.162 -7.821 -4.337 1.00 40.16 102 SER A CA 1
ATOM 850 C C . SER A 1 102 ? 0.655 -8.886 -3.367 1.00 40.16 102 SER A C 1
ATOM 852 O O . SER A 1 102 ? 1.844 -9.159 -3.283 1.00 40.16 102 SER A O 1
ATOM 854 N N . ARG A 1 103 ? -0.257 -9.412 -2.541 1.00 38.53 103 ARG A N 1
ATOM 855 C CA . ARG A 1 103 ? 0.112 -10.240 -1.373 1.00 38.53 103 ARG A CA 1
ATOM 856 C C . ARG A 1 103 ? 1.134 -9.538 -0.433 1.00 38.53 103 ARG A C 1
ATOM 858 O O . ARG A 1 103 ? 2.001 -10.190 0.116 1.00 38.53 103 ARG A O 1
ATOM 865 N N . VAL A 1 104 ? 0.857 -8.235 -0.238 1.00 34.84 104 VAL A N 1
ATOM 866 C CA . VAL A 1 104 ? 1.275 -7.212 0.762 1.00 34.84 104 VAL A CA 1
ATOM 867 C C . VAL A 1 104 ? 2.736 -6.724 0.756 1.00 34.84 104 VAL A C 1
ATOM 869 O O . VAL A 1 104 ? 3.613 -7.430 1.223 1.00 34.84 104 VAL A O 1
ATOM 872 N N . TRP A 1 105 ? 2.957 -5.459 0.342 1.00 49.56 105 TRP A N 1
ATOM 873 C CA . TRP A 1 105 ? 4.170 -4.673 0.641 1.00 49.56 105 TRP A CA 1
ATOM 874 C C . TRP A 1 105 ? 3.849 -3.205 0.978 1.00 49.56 105 TRP A C 1
ATOM 876 O O . TRP A 1 105 ? 2.958 -2.597 0.377 1.00 49.56 105 TRP A O 1
ATOM 886 N N . GLN A 1 106 ? 4.602 -2.618 1.915 1.00 40.34 106 GLN A N 1
ATOM 887 C CA . GLN A 1 106 ? 4.548 -1.198 2.288 1.00 40.34 106 GLN A CA 1
ATOM 888 C C . GLN A 1 106 ? 5.866 -0.508 1.863 1.00 40.34 106 GLN A C 1
ATOM 890 O O . GLN A 1 106 ? 6.946 -1.032 2.107 1.00 40.34 106 GLN A O 1
ATOM 895 N N . VAL A 1 107 ? 5.826 0.654 1.203 1.00 38.19 107 VAL A N 1
ATOM 896 C CA . VAL A 1 107 ? 7.031 1.413 0.788 1.00 38.19 107 VAL A CA 1
ATOM 897 C C . VAL A 1 107 ? 7.022 2.767 1.490 1.00 38.19 107 VAL A C 1
ATOM 899 O O . VAL A 1 107 ? 6.054 3.518 1.350 1.00 38.19 107 VAL A O 1
ATOM 902 N N . ILE A 1 108 ? 8.054 3.058 2.297 1.00 39.03 108 ILE A N 1
ATOM 903 C CA . ILE A 1 108 ? 8.021 4.141 3.301 1.00 39.03 108 ILE A CA 1
ATOM 904 C C . ILE A 1 108 ? 9.352 4.869 3.390 1.00 39.03 108 ILE A C 1
ATOM 906 O O . ILE A 1 108 ? 10.387 4.240 3.595 1.00 39.03 108 ILE A O 1
ATOM 910 N N . ASN A 1 109 ? 9.286 6.198 3.330 1.00 30.36 109 ASN A N 1
ATOM 911 C CA . ASN A 1 109 ? 10.351 7.113 3.722 1.00 30.36 109 ASN A CA 1
ATOM 912 C C . ASN A 1 109 ? 9.999 7.756 5.085 1.00 30.36 109 ASN A C 1
ATOM 914 O O . ASN A 1 109 ? 8.830 8.070 5.313 1.00 30.36 109 ASN A O 1
ATOM 918 N N . LEU A 1 110 ? 10.982 7.891 5.985 1.00 35.44 110 LEU A N 1
ATOM 919 C CA . LEU A 1 110 ? 10.873 8.605 7.269 1.00 35.44 110 LEU A CA 1
ATOM 920 C C . LEU A 1 110 ? 11.506 9.990 7.137 1.00 35.44 110 LEU A C 1
ATOM 922 O O . LEU A 1 110 ? 12.659 10.041 6.655 1.00 35.44 110 LEU A O 1
#

Radius of gyration: 15.58 Å; Cα contacts (8 Å, |Δi|>4): 96; chains: 1; bounding box: 42×29×43 Å

Secondary structure (DSSP, 8-state):
--HHIIIIITTPPPP-S---TTTS--GGGSHHHHHHHHHHHHHHSEEE-HHHHHHHHTT-SS-EEE--SSHHHHHHHHHHHT--------TT-TTSEEEETTTTEEEE--

Nearest PDB structures (foldseek):
  1foa-assembly1_A  TM=8.251E-01  e=9.967E-05  Oryctolagus cuniculus
  1fo8-assembly1_A  TM=8.205E-01  e=1.824E-03  Oryctolagus cuniculus
  8oul-assembly2_B  TM=4.239E-01  e=1.647E+00  Promethearchaeati
  8oul-assembly3_C  TM=4.365E-01  e=2.615E+00  Promethearchaeati
  8oul-assembly1_A  TM=4.265E-01  e=9.803E+00  Promethearchaeati

Mean predicted aligned error: 9.36 Å

InterPro domains:
  IPR004139 Glycosyl transferase, family 13 [PF03071] (2-89)
  IPR029044 Nucleotide-diphospho-sugar transferases [SSF53448] (2-92)
  IPR052261 Glycosyltransferase 13 [PTHR10468] (1-88)

Foldseek 3Di:
DCPCCVLAVVPDDDDPDDDPPVPDDPVCVPPVNVCVVVVVLQVPAAEADDDVSLVVVVPDLTEHEYEADDLVRQLVSCVVVSHDSDPDCDPPPPPPWDWDDPSGYTYDYD

Sequence (110 aa):
MGQFFNQYLKPIKLNDAHIDWNSEDLSYLSEDKFLIKFGKDVANATPVHGSDDLLKAHNLYVDVRIQYNDQGDFERVARQFGVFEEWKVPLLTQFNLFMFRSRVWQVINL

Solvent-accessible surface area (backbone atoms only — not comparable to full-atom values): 6891 Å² total; per-residue (Å²): 138,57,66,66,44,66,67,58,54,66,74,62,76,80,85,85,75,91,74,67,70,90,80,51,88,62,71,57,70,41,68,74,50,29,53,57,52,50,53,49,55,56,70,69,26,45,81,46,69,64,72,71,42,51,62,56,49,77,76,47,97,54,56,32,28,37,68,51,89,49,70,71,49,40,32,56,54,25,53,77,71,64,44,83,51,73,89,60,91,46,98,77,28,94,65,66,41,52,76,53,78,82,82,48,43,41,37,44,47,133

Organism: Aegilops tauschii subsp. strangulata (NCBI:txid200361)

pLDDT: mean 72.76, std 16.73, range [30.36, 95.06]